Protein AF-A0A9D4BP36-F1 (afdb_monomer_lite)

pLDDT: mean 86.1, std 7.12, range [68.06, 95.62]

Radius of gyration: 19.08 Å; chains: 1; bounding box: 41×34×40 Å

Sequence (50 aa):
MRPHSTLRRFLVHPKDTTLTEEVCGCVYKIPCKNCETVYIGETGRKLGTR

Foldseek 3Di:
DDPPDDVCNVPDDPPPDDDQQQDAQDWDWDQDPVDRDIDID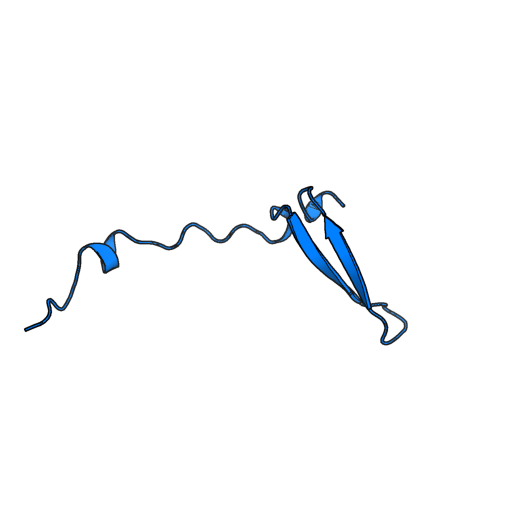TGRGRNVVD

Structure (mmCIF, N/CA/C/O backbone):
data_AF-A0A9D4BP36-F1
#
_entry.id   AF-A0A9D4BP36-F1
#
loop_
_atom_site.group_PDB
_atom_site.id
_atom_site.type_symbol
_atom_site.label_atom_id
_atom_site.label_alt_id
_atom_site.label_comp_id
_atom_site.label_asym_id
_atom_site.label_entity_id
_atom_site.label_seq_id
_atom_site.pdbx_PDB_ins_code
_atom_site.Cartn_x
_atom_site.Cartn_y
_atom_site.Cartn_z
_atom_site.occupancy
_atom_site.B_iso_or_equiv
_atom_site.auth_seq_id
_atom_site.auth_comp_id
_atom_site.auth_asym_id
_atom_site.auth_atom_id
_atom_site.pdbx_PDB_model_num
ATOM 1 N N . MET A 1 1 ? 28.610 -24.218 -22.292 1.00 74.12 1 MET A N 1
ATOM 2 C CA . MET A 1 1 ? 29.119 -23.291 -21.257 1.00 74.12 1 MET A CA 1
ATOM 3 C C . MET A 1 1 ? 28.188 -22.084 -21.215 1.00 74.12 1 MET A C 1
ATOM 5 O O . MET A 1 1 ? 28.039 -21.436 -22.242 1.00 74.12 1 MET A O 1
ATOM 9 N N . ARG A 1 2 ? 27.462 -21.841 -20.113 1.00 73.38 2 ARG A N 1
ATOM 10 C CA . ARG A 1 2 ? 26.604 -20.644 -20.002 1.00 73.38 2 ARG A CA 1
ATOM 11 C C . ARG A 1 2 ? 27.477 -19.454 -19.581 1.00 73.38 2 ARG A C 1
ATOM 13 O O . ARG A 1 2 ? 28.303 -19.638 -18.689 1.00 73.38 2 ARG A O 1
ATOM 20 N N . PRO A 1 3 ? 27.330 -18.272 -20.198 1.00 77.69 3 PRO A N 1
ATOM 21 C CA . PRO A 1 3 ? 28.104 -17.101 -19.807 1.00 77.69 3 PRO A CA 1
ATOM 22 C C . PRO A 1 3 ? 27.789 -16.724 -18.353 1.00 77.69 3 PRO A C 1
ATOM 24 O O . PRO A 1 3 ? 26.626 -16.587 -17.976 1.00 77.69 3 PRO A O 1
ATOM 27 N N . HIS A 1 4 ? 28.838 -16.582 -17.541 1.00 78.69 4 HIS A N 1
ATOM 28 C CA . HIS A 1 4 ? 28.756 -16.323 -16.097 1.00 78.69 4 HIS A CA 1
ATOM 29 C C . HIS A 1 4 ? 28.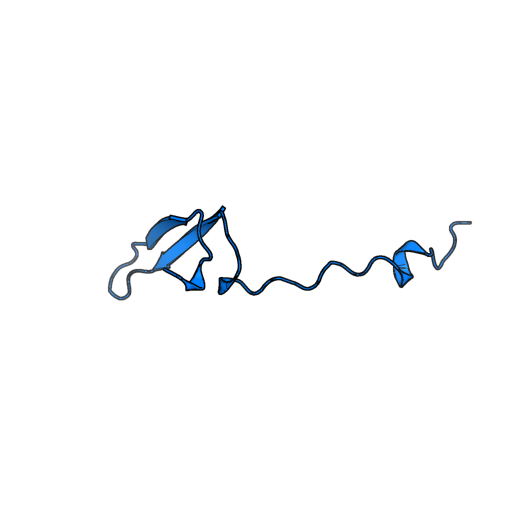136 -14.949 -15.764 1.00 78.69 4 HIS A C 1
ATOM 31 O O . HIS A 1 4 ? 27.590 -14.724 -14.680 1.00 78.69 4 HIS A O 1
ATOM 37 N N . SER A 1 5 ? 28.178 -14.022 -16.717 1.00 82.00 5 SER A N 1
ATOM 38 C CA . SER A 1 5 ? 27.637 -12.677 -16.593 1.00 82.00 5 SER A CA 1
ATOM 39 C C . SER A 1 5 ? 26.982 -12.261 -17.911 1.00 82.00 5 SER A C 1
ATOM 41 O O . SER A 1 5 ? 27.636 -12.095 -18.936 1.00 82.00 5 SER A O 1
ATOM 43 N N . THR A 1 6 ? 25.656 -12.133 -17.905 1.00 85.81 6 THR A N 1
ATOM 44 C CA . THR A 1 6 ? 24.888 -11.628 -19.051 1.00 85.81 6 THR A CA 1
ATOM 45 C C . THR A 1 6 ? 24.658 -10.130 -18.894 1.00 85.81 6 THR A C 1
ATOM 47 O O . THR A 1 6 ? 24.521 -9.644 -17.774 1.00 85.81 6 THR A O 1
ATOM 50 N N . LEU A 1 7 ? 24.549 -9.389 -20.002 1.00 84.19 7 LEU A N 1
ATOM 51 C CA . LEU A 1 7 ? 24.226 -7.954 -19.972 1.00 84.19 7 LEU A CA 1
ATOM 52 C C . LEU A 1 7 ? 22.961 -7.656 -19.155 1.00 84.19 7 LEU A C 1
ATOM 54 O O . LEU A 1 7 ? 22.905 -6.662 -18.440 1.00 84.19 7 LEU A O 1
ATOM 58 N N . ARG A 1 8 ? 21.982 -8.570 -19.170 1.00 80.44 8 ARG A N 1
ATOM 59 C CA . ARG A 1 8 ? 20.773 -8.490 -18.341 1.00 80.44 8 ARG A CA 1
ATOM 60 C C . ARG A 1 8 ? 21.087 -8.316 -16.852 1.00 80.44 8 ARG A C 1
ATOM 62 O O . ARG A 1 8 ? 20.401 -7.550 -16.193 1.00 80.44 8 ARG A O 1
ATOM 69 N N . ARG A 1 9 ? 22.115 -8.996 -16.330 1.00 79.44 9 ARG A N 1
ATOM 70 C CA . ARG A 1 9 ? 22.529 -8.899 -14.920 1.00 79.44 9 ARG A CA 1
ATOM 71 C C . ARG A 1 9 ? 23.036 -7.501 -14.547 1.00 79.44 9 ARG A C 1
ATOM 73 O O . ARG A 1 9 ? 22.916 -7.133 -13.389 1.00 79.44 9 ARG A O 1
ATOM 80 N N . PHE A 1 10 ? 23.597 -6.756 -15.498 1.00 81.50 10 PHE A N 1
ATOM 81 C CA . PHE A 1 10 ? 24.144 -5.415 -15.261 1.00 81.50 10 PHE A CA 1
ATOM 82 C C . PHE A 1 10 ? 23.186 -4.288 -15.647 1.00 81.50 10 PHE A C 1
ATOM 84 O O . PHE A 1 10 ? 23.283 -3.199 -15.101 1.00 81.50 10 PHE A O 1
ATOM 91 N N . LEU A 1 11 ? 22.295 -4.524 -16.613 1.00 82.38 11 LEU A N 1
ATOM 92 C CA . LEU A 1 11 ? 21.442 -3.481 -17.187 1.00 82.38 11 LEU A CA 1
ATOM 93 C C . LEU A 1 11 ? 20.000 -3.537 -16.683 1.00 82.38 11 LEU A C 1
ATOM 95 O O . LEU A 1 11 ? 19.333 -2.507 -16.633 1.00 82.38 11 LEU A O 1
ATOM 99 N N . VAL A 1 12 ? 19.498 -4.719 -16.311 1.00 79.19 12 VAL A N 1
ATOM 100 C CA . VAL A 1 12 ? 18.137 -4.859 -15.786 1.00 79.19 12 VAL A CA 1
ATOM 101 C C . VAL A 1 12 ? 18.181 -4.708 -14.278 1.00 79.19 12 VAL A C 1
ATOM 103 O O . VAL A 1 12 ? 18.227 -5.683 -13.530 1.00 79.19 12 VAL A O 1
ATOM 106 N N . HIS A 1 13 ? 18.143 -3.455 -13.852 1.00 73.75 13 HIS A N 1
ATOM 107 C CA . HIS A 1 13 ? 17.711 -3.122 -12.510 1.00 73.75 13 HIS A CA 1
ATOM 108 C C . HIS A 1 13 ? 16.178 -3.165 -12.503 1.00 73.75 13 HIS A C 1
ATOM 110 O O . HIS A 1 13 ? 15.549 -2.625 -13.422 1.00 73.75 13 HIS A O 1
ATOM 116 N N . PRO A 1 14 ? 15.546 -3.832 -11.524 1.00 71.25 14 PRO A N 1
ATOM 117 C CA . PRO A 1 14 ? 14.134 -3.605 -11.255 1.00 71.25 14 PRO A CA 1
ATOM 118 C C . PRO A 1 14 ? 13.906 -2.095 -11.123 1.00 71.25 14 PRO A C 1
ATOM 120 O O . PRO A 1 14 ? 14.743 -1.411 -10.538 1.00 71.25 14 PRO A O 1
ATOM 123 N N . LYS A 1 15 ? 12.812 -1.574 -11.693 1.00 76.94 15 LYS A N 1
ATOM 124 C CA . LYS A 1 15 ? 12.430 -0.170 -11.482 1.00 76.94 15 LYS A CA 1
ATOM 125 C C . LYS A 1 15 ? 12.408 0.122 -9.982 1.00 76.94 15 LYS A C 1
ATOM 127 O O . LYS A 1 15 ? 12.044 -0.769 -9.210 1.00 76.94 15 LYS A O 1
ATOM 132 N N . ASP A 1 16 ? 12.758 1.351 -9.607 1.00 77.81 16 ASP A N 1
ATOM 133 C CA . ASP A 1 16 ? 12.670 1.798 -8.220 1.00 77.81 16 ASP A CA 1
ATOM 134 C C . ASP A 1 16 ? 11.299 1.429 -7.650 1.00 77.81 16 ASP A C 1
ATOM 136 O O . ASP A 1 16 ? 10.259 1.638 -8.287 1.00 77.81 16 ASP A O 1
ATOM 140 N N . THR A 1 17 ? 11.299 0.816 -6.469 1.00 77.44 17 THR A N 1
ATOM 141 C CA . THR A 1 17 ? 10.061 0.451 -5.786 1.00 77.44 17 THR A CA 1
ATOM 142 C C . THR A 1 17 ? 9.281 1.719 -5.481 1.00 77.44 17 THR A C 1
ATOM 144 O O . THR A 1 17 ? 9.743 2.572 -4.724 1.00 77.44 17 THR A O 1
ATOM 147 N N . THR A 1 18 ? 8.091 1.843 -6.060 1.00 81.62 18 THR A N 1
ATOM 148 C CA . THR A 1 18 ? 7.161 2.922 -5.729 1.00 81.62 18 THR A CA 1
ATOM 149 C C . THR A 1 18 ? 6.755 2.822 -4.264 1.00 81.62 18 THR A C 1
ATOM 151 O O . THR A 1 18 ? 6.353 1.747 -3.811 1.00 81.62 18 THR A O 1
ATOM 154 N N . LEU A 1 19 ? 6.834 3.940 -3.537 1.00 86.44 19 LEU A N 1
ATOM 155 C CA . LEU A 1 19 ? 6.304 4.045 -2.177 1.00 86.44 19 LEU A CA 1
ATOM 156 C C . LEU A 1 19 ? 4.822 3.659 -2.171 1.00 86.44 19 LEU A C 1
ATOM 158 O O . LEU A 1 19 ? 4.086 4.006 -3.094 1.00 86.44 19 LEU A O 1
ATOM 162 N N . THR A 1 20 ? 4.373 2.972 -1.122 1.00 84.38 20 THR A N 1
ATOM 163 C CA . THR A 1 20 ? 2.996 2.459 -1.017 1.00 84.38 20 THR A CA 1
ATOM 164 C C . THR A 1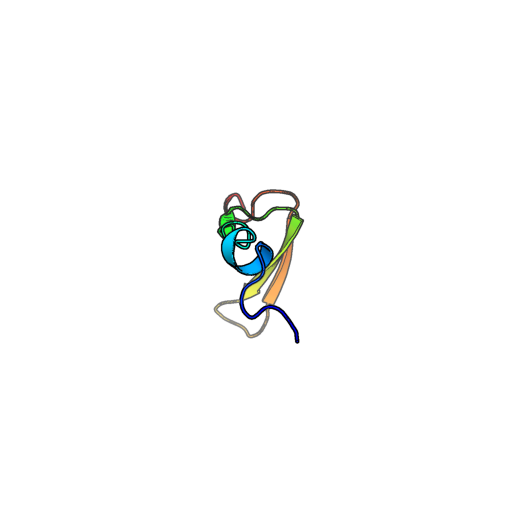 20 ? 1.947 3.565 -1.169 1.00 84.38 20 THR A C 1
ATOM 166 O O . THR A 1 20 ? 0.899 3.344 -1.766 1.00 84.38 20 THR A O 1
ATOM 169 N N . GLU A 1 21 ? 2.247 4.769 -0.681 1.00 86.25 21 GLU A N 1
ATOM 170 C CA . GLU A 1 21 ? 1.386 5.956 -0.762 1.00 86.25 21 GLU A CA 1
ATOM 171 C C . GLU A 1 21 ? 1.164 6.443 -2.201 1.00 86.25 21 GLU A C 1
ATOM 173 O O . GLU A 1 21 ? 0.112 6.996 -2.515 1.00 86.25 21 GLU A O 1
ATOM 178 N N . GLU A 1 22 ? 2.121 6.190 -3.091 1.00 86.81 22 GLU A N 1
ATOM 179 C CA . GLU A 1 22 ? 2.084 6.612 -4.492 1.00 86.81 22 GLU A CA 1
ATOM 180 C C . GLU A 1 22 ? 1.399 5.578 -5.400 1.00 86.81 22 GLU A C 1
ATOM 182 O O . GLU A 1 22 ? 1.190 5.832 -6.588 1.00 86.81 22 GLU A O 1
ATOM 187 N N . VAL A 1 23 ? 1.024 4.415 -4.856 1.00 89.56 23 VAL A N 1
ATOM 188 C CA . VAL A 1 23 ? 0.357 3.352 -5.610 1.00 89.56 23 VAL A CA 1
ATOM 189 C C . VAL A 1 23 ? -1.105 3.727 -5.863 1.00 89.56 23 VAL A C 1
ATOM 191 O O . VAL A 1 23 ? -1.845 4.069 -4.940 1.00 89.56 23 VAL A O 1
ATOM 194 N N . CYS A 1 24 ? -1.527 3.623 -7.122 1.00 90.94 24 CYS A N 1
ATOM 195 C CA . CYS A 1 24 ? -2.913 3.780 -7.567 1.00 90.94 24 CYS A CA 1
ATOM 196 C C . CYS A 1 24 ? -3.514 2.420 -7.944 1.00 90.94 24 CYS A C 1
ATOM 198 O O . CYS A 1 24 ? -2.786 1.500 -8.317 1.00 90.94 24 CYS A O 1
ATOM 200 N N . GLY A 1 25 ? -4.844 2.310 -7.923 1.00 91.06 25 GLY A N 1
ATOM 201 C CA . GLY A 1 25 ? -5.547 1.099 -8.362 1.00 91.06 25 GLY A CA 1
ATOM 202 C C . GLY A 1 25 ? -5.308 -0.104 -7.448 1.00 91.06 25 GLY A C 1
ATOM 203 O O . GLY A 1 25 ? -5.374 -1.241 -7.906 1.00 91.06 25 GLY A O 1
ATOM 204 N N . CYS A 1 26 ? -4.972 0.134 -6.178 1.00 90.94 26 CYS A N 1
ATOM 205 C CA . CYS A 1 26 ? -4.664 -0.916 -5.217 1.00 90.94 26 CYS A CA 1
ATOM 206 C C . CYS A 1 26 ? -5.834 -1.186 -4.267 1.00 90.94 26 CYS A C 1
ATOM 208 O O . CYS A 1 26 ? -6.662 -0.317 -3.978 1.00 90.94 26 CYS A O 1
ATOM 210 N N . VAL A 1 27 ? -5.862 -2.416 -3.756 1.00 94.12 27 VAL A N 1
ATOM 211 C CA . VAL A 1 27 ? -6.689 -2.816 -2.618 1.00 94.12 27 VAL A CA 1
ATOM 212 C C . VAL A 1 27 ? -5.842 -2.673 -1.358 1.00 94.12 27 VAL A C 1
ATOM 214 O O . VAL A 1 27 ? -4.725 -3.190 -1.305 1.00 94.12 27 VAL A O 1
ATOM 217 N N . TYR A 1 28 ? -6.357 -1.982 -0.345 1.00 91.56 28 TYR A N 1
ATOM 218 C CA . TYR A 1 28 ? -5.672 -1.778 0.933 1.00 91.56 28 TYR A CA 1
ATOM 219 C C . TYR A 1 28 ? -6.510 -2.296 2.103 1.00 91.56 28 TYR A C 1
ATOM 221 O O . TYR A 1 28 ? -7.721 -2.504 2.000 1.00 91.56 28 TYR A O 1
ATOM 229 N N . LYS A 1 29 ? -5.832 -2.512 3.234 1.00 93.06 29 LYS A N 1
ATOM 230 C CA . LYS A 1 29 ? -6.395 -3.064 4.466 1.00 93.06 29 LYS A CA 1
ATOM 231 C C . LYS A 1 29 ? -6.097 -2.126 5.630 1.00 93.06 29 LYS A C 1
ATOM 233 O O . LYS A 1 29 ? -4.935 -1.825 5.887 1.00 93.06 29 LYS A O 1
ATOM 238 N N . ILE A 1 30 ? -7.132 -1.727 6.364 1.00 92.25 30 ILE A N 1
ATOM 239 C CA . ILE A 1 30 ? -7.013 -0.935 7.592 1.00 92.25 30 ILE A CA 1
ATOM 240 C C . ILE A 1 30 ? -7.546 -1.775 8.760 1.00 92.25 30 ILE A C 1
ATOM 242 O O . ILE A 1 30 ? -8.730 -2.122 8.761 1.00 92.25 30 ILE A O 1
ATOM 246 N N . PRO A 1 31 ? -6.709 -2.138 9.748 1.00 93.50 31 PRO A N 1
ATOM 247 C CA . PRO A 1 31 ? -7.171 -2.860 10.926 1.00 93.50 31 PRO A CA 1
ATOM 248 C C . PRO A 1 31 ? -7.988 -1.962 11.860 1.00 93.50 31 PRO A C 1
ATOM 250 O O . PRO A 1 31 ? -7.624 -0.810 12.113 1.00 93.50 31 PRO A O 1
ATOM 253 N N . CYS A 1 32 ? -9.083 -2.505 12.398 1.00 92.50 32 CYS A N 1
ATOM 254 C CA . CYS A 1 32 ? -9.784 -1.904 13.526 1.00 92.50 32 CYS A CA 1
ATOM 255 C C . CYS A 1 32 ? -8.842 -1.882 14.738 1.00 92.50 32 CYS A C 1
ATOM 257 O O . CYS A 1 32 ? -8.188 -2.873 15.046 1.00 92.50 32 CYS A O 1
ATOM 259 N N . LYS A 1 33 ? -8.765 -0.750 15.447 1.00 90.94 33 LYS A N 1
ATOM 260 C CA . LYS A 1 33 ? -7.924 -0.641 16.654 1.00 90.94 33 LYS A CA 1
ATOM 261 C C . LYS A 1 33 ? -8.511 -1.383 17.857 1.00 90.94 33 LYS A C 1
ATOM 263 O O . LYS A 1 33 ? -7.768 -1.803 18.733 1.00 90.94 33 LYS A O 1
ATOM 268 N N . ASN A 1 34 ? -9.834 -1.529 17.889 1.00 93.00 34 ASN A N 1
ATOM 269 C CA . ASN A 1 34 ? -10.578 -2.002 19.059 1.00 93.00 34 ASN A CA 1
ATOM 270 C C . ASN A 1 34 ? -11.189 -3.396 18.852 1.00 93.00 34 ASN A C 1
ATOM 272 O O . ASN A 1 34 ? -11.918 -3.878 19.713 1.00 93.00 34 ASN A O 1
ATOM 276 N N . CYS A 1 35 ? -10.973 -4.012 17.689 1.00 92.88 35 CYS A N 1
ATOM 277 C CA . CYS A 1 35 ? -11.635 -5.243 17.291 1.00 92.88 35 CYS A CA 1
ATOM 278 C C . CYS A 1 35 ? -10.836 -5.978 16.211 1.00 92.88 35 CYS A C 1
ATOM 280 O O . CYS A 1 35 ? -10.036 -5.374 15.507 1.00 92.88 35 CYS A O 1
ATOM 282 N N . GLU A 1 36 ? -11.068 -7.280 16.051 1.00 91.62 36 GLU A N 1
ATOM 283 C CA . GLU A 1 36 ? -10.361 -8.125 15.070 1.00 91.62 36 GLU A CA 1
ATOM 284 C C . GLU A 1 36 ? -10.843 -7.937 13.621 1.00 91.62 36 GLU A C 1
ATOM 286 O O . GLU A 1 36 ? -10.435 -8.653 12.706 1.00 91.62 36 GLU A O 1
ATOM 291 N N . THR A 1 37 ? -11.722 -6.965 13.388 1.00 93.94 37 THR A N 1
ATOM 292 C CA . THR A 1 3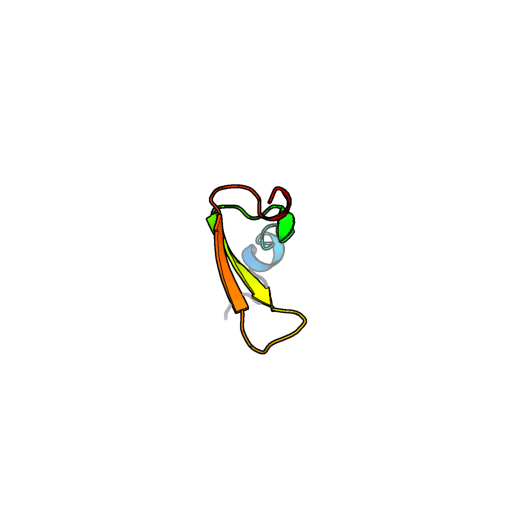7 ? -12.240 -6.681 12.056 1.00 93.94 37 THR A CA 1
ATOM 293 C C . THR A 1 37 ? -11.285 -5.785 11.279 1.00 93.94 37 THR A C 1
ATOM 295 O O . THR A 1 37 ? -10.484 -5.018 11.820 1.00 93.94 37 THR A O 1
ATOM 298 N N . VAL A 1 38 ? -11.359 -5.890 9.961 1.00 95.62 38 VAL A N 1
ATOM 299 C CA . VAL A 1 38 ? -10.486 -5.174 9.038 1.00 95.62 38 VAL A CA 1
ATOM 300 C C . VAL A 1 38 ? -11.326 -4.575 7.931 1.00 95.62 38 VAL A C 1
ATOM 302 O O . VAL A 1 38 ? -12.143 -5.259 7.318 1.00 95.62 38 VAL A O 1
ATOM 305 N N . TYR A 1 39 ? -11.117 -3.288 7.679 1.00 92.81 39 TYR A N 1
ATOM 306 C CA . TYR A 1 39 ? -11.700 -2.610 6.537 1.00 92.81 39 TYR A CA 1
ATOM 307 C C . TYR A 1 39 ? -10.831 -2.874 5.311 1.00 92.81 39 TYR A C 1
ATOM 309 O O . TYR A 1 39 ? -9.621 -2.639 5.341 1.00 92.81 39 TYR A O 1
ATOM 317 N N . ILE A 1 40 ? -11.451 -3.365 4.243 1.00 94.38 40 ILE A N 1
ATOM 318 C CA . ILE A 1 40 ? -10.805 -3.598 2.953 1.00 94.38 40 ILE A CA 1
ATOM 319 C C . ILE A 1 40 ? -11.490 -2.686 1.944 1.00 94.38 40 ILE A C 1
ATOM 321 O O . ILE A 1 40 ? -12.717 -2.677 1.852 1.00 94.38 40 ILE A O 1
ATOM 325 N N . GLY A 1 41 ? -10.702 -1.912 1.206 1.00 92.19 41 GLY A N 1
ATOM 326 C CA . GLY A 1 41 ? -11.211 -1.003 0.188 1.00 92.19 41 GLY A CA 1
ATOM 327 C C . GLY A 1 41 ? -10.293 -0.945 -1.022 1.00 92.19 41 GLY A C 1
ATOM 328 O O . GLY A 1 41 ? -9.098 -1.215 -0.919 1.00 92.19 41 GLY A O 1
ATOM 329 N N . GLU A 1 42 ? -10.858 -0.569 -2.163 1.00 94.50 42 GLU A N 1
ATOM 330 C CA . GLU A 1 42 ? -10.118 -0.265 -3.388 1.00 94.50 42 GLU A CA 1
ATOM 331 C C . GLU A 1 42 ? -10.055 1.250 -3.617 1.00 94.50 42 GLU A C 1
ATOM 333 O O . GLU A 1 42 ? -10.946 2.000 -3.205 1.00 94.50 42 GLU A O 1
ATOM 338 N N . THR A 1 43 ? -8.984 1.726 -4.249 1.00 90.69 43 THR A N 1
ATOM 339 C CA . THR A 1 43 ? -8.872 3.125 -4.678 1.00 90.69 43 THR A CA 1
ATOM 340 C C . THR A 1 43 ? -8.218 3.228 -6.047 1.00 90.69 43 THR A C 1
ATOM 342 O O . THR A 1 43 ? -7.150 2.674 -6.282 1.00 90.69 43 THR A O 1
ATOM 345 N N . GLY A 1 44 ? -8.829 3.998 -6.952 1.00 90.06 44 GLY A N 1
ATOM 346 C CA . GLY A 1 44 ? -8.205 4.387 -8.222 1.00 90.06 44 GLY A CA 1
ATOM 347 C C . GLY A 1 44 ? -7.208 5.547 -8.089 1.00 90.06 44 GLY A C 1
ATOM 348 O O . GLY A 1 44 ? -6.408 5.774 -8.992 1.00 90.06 44 GLY A O 1
ATOM 349 N N . ARG A 1 45 ? -7.242 6.283 -6.970 1.00 90.31 45 ARG A N 1
ATOM 350 C CA . ARG A 1 45 ? -6.308 7.378 -6.650 1.00 90.31 45 ARG A CA 1
ATOM 351 C C . ARG A 1 45 ? -5.099 6.843 -5.881 1.00 90.31 45 ARG A C 1
ATOM 353 O O . ARG A 1 45 ? -5.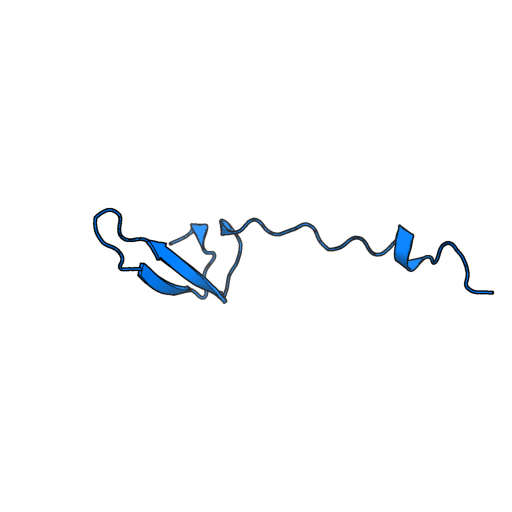160 5.733 -5.356 1.00 90.31 45 ARG A O 1
ATOM 360 N N . LYS A 1 46 ? -4.047 7.661 -5.766 1.00 91.00 46 LYS A N 1
ATOM 361 C CA . LYS A 1 46 ? -2.874 7.379 -4.924 1.00 91.00 46 LYS A CA 1
ATOM 362 C C . LYS A 1 46 ? -3.313 7.060 -3.497 1.00 91.00 46 LYS A C 1
ATOM 364 O O . LYS A 1 46 ? -4.097 7.825 -2.927 1.00 91.00 46 LYS A O 1
ATOM 369 N N . LEU A 1 47 ? -2.804 5.975 -2.921 1.00 90.12 47 LEU A N 1
ATOM 370 C CA . LEU A 1 47 ? -3.194 5.529 -1.584 1.00 90.12 47 LEU A CA 1
ATOM 371 C C . LEU A 1 47 ? -3.009 6.617 -0.513 1.00 90.12 47 LEU A C 1
ATOM 373 O O . LEU A 1 47 ? -3.878 6.767 0.337 1.00 90.12 47 LEU A O 1
ATOM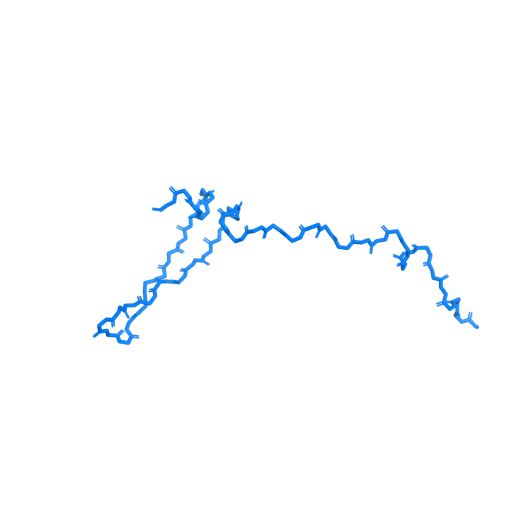 377 N N . GLY A 1 48 ? -1.940 7.413 -0.588 1.00 85.81 48 GLY A N 1
ATOM 378 C CA . GLY A 1 48 ? -1.644 8.481 0.378 1.00 85.81 48 GLY A CA 1
ATOM 379 C C . GLY A 1 48 ? -2.559 9.706 0.291 1.00 85.81 48 GLY A C 1
ATOM 380 O O . GLY A 1 48 ? -2.492 10.584 1.141 1.00 85.81 48 GLY A O 1
ATOM 381 N N . THR A 1 49 ? -3.419 9.790 -0.729 1.00 85.94 49 THR A N 1
ATOM 382 C CA . THR A 1 49 ? -4.374 10.904 -0.894 1.00 85.94 49 THR A CA 1
ATOM 383 C C . THR A 1 49 ? -5.763 10.609 -0.323 1.00 85.94 49 THR A C 1
ATOM 385 O O . THR A 1 49 ? -6.685 11.402 -0.527 1.00 85.94 49 THR A O 1
ATOM 388 N N . ARG A 1 50 ? -5.925 9.461 0.343 1.00 68.06 50 ARG A N 1
ATOM 389 C CA . ARG A 1 50 ? -7.172 9.010 0.963 1.00 68.06 50 ARG A CA 1
ATOM 390 C C . ARG A 1 50 ? -7.105 9.139 2.478 1.00 68.06 50 ARG A C 1
ATOM 392 O O . ARG A 1 50 ? -8.147 9.527 3.047 1.00 68.06 50 ARG A O 1
#

Secondary structure (DSSP, 8-state):
---SS-HHHHH-PPPPPPPGGG--SEEEEEE-SSSS-EEEEEESS-GGG-

Organism: Dreissena polymorpha (NCBI:txid45954)